Protein AF-A0A660TAC7-F1 (afdb_monomer_lite)

Secondary structure (DSSP, 8-state):
-HHHHHHHHHHHT-EEEE--HHHHT-------SS--HHHHHHHHHHHH-EEEEEETTEEEEEE-

Structure (mmCIF, N/CA/C/O backbone):
data_AF-A0A660TAC7-F1
#
_entry.id   AF-A0A660TAC7-F1
#
loop_
_atom_site.group_PDB
_atom_site.id
_atom_site.type_symbol
_atom_site.label_atom_id
_atom_site.label_alt_id
_atom_site.label_comp_id
_atom_site.label_asym_id
_atom_site.label_entity_id
_atom_site.label_seq_id
_atom_site.pdbx_PDB_ins_code
_atom_site.Cartn_x
_atom_site.Cartn_y
_atom_site.Cartn_z
_atom_site.occupancy
_atom_site.B_iso_or_equiv
_atom_site.auth_seq_id
_atom_site.auth_comp_id
_atom_site.auth_asym_id
_atom_site.auth_atom_id
_atom_site.pdbx_PDB_model_num
ATOM 1 N N . LEU A 1 1 ? 4.346 -6.346 -6.588 1.00 77.19 1 LEU A N 1
ATOM 2 C CA . LEU A 1 1 ? 3.737 -5.299 -5.739 1.00 77.19 1 LEU A CA 1
ATOM 3 C C . LEU A 1 1 ? 2.218 -5.383 -5.800 1.00 77.19 1 LEU A C 1
ATOM 5 O O . LEU A 1 1 ? 1.585 -5.374 -4.754 1.00 77.19 1 LEU A O 1
ATOM 9 N N . LYS A 1 2 ? 1.652 -5.550 -7.005 1.00 78.56 2 LYS A N 1
ATOM 10 C CA . LYS A 1 2 ? 0.205 -5.660 -7.256 1.00 78.56 2 LYS A CA 1
ATOM 11 C C . LYS A 1 2 ? -0.532 -6.632 -6.322 1.00 78.56 2 LYS A C 1
ATOM 13 O O . LYS A 1 2 ? -1.505 -6.229 -5.700 1.00 78.56 2 LYS A O 1
ATOM 18 N N . ASP A 1 3 ? -0.035 -7.856 -6.129 1.00 82.88 3 ASP A N 1
ATOM 19 C CA . ASP A 1 3 ? -0.706 -8.830 -5.247 1.00 82.88 3 ASP A CA 1
ATOM 20 C C . ASP A 1 3 ? -0.737 -8.409 -3.772 1.00 82.88 3 ASP A C 1
ATOM 22 O O . ASP A 1 3 ? -1.717 -8.655 -3.070 1.00 82.88 3 ASP A O 1
ATOM 26 N N . LEU A 1 4 ? 0.338 -7.775 -3.291 1.00 82.44 4 LEU A N 1
ATOM 27 C CA . LEU A 1 4 ? 0.401 -7.245 -1.929 1.00 82.44 4 LEU A CA 1
ATOM 28 C C . LEU A 1 4 ? -0.578 -6.080 -1.770 1.00 82.44 4 LEU A C 1
ATOM 30 O O . LEU A 1 4 ? -1.330 -6.047 -0.802 1.00 82.44 4 LEU A O 1
ATOM 34 N N . VAL A 1 5 ? -0.604 -5.168 -2.744 1.00 85.62 5 VAL A N 1
ATOM 35 C CA . VAL A 1 5 ? -1.509 -4.016 -2.764 1.00 85.62 5 VAL A CA 1
ATOM 36 C C . VAL A 1 5 ? -2.966 -4.459 -2.666 1.00 85.62 5 VAL A C 1
ATOM 38 O O . VAL A 1 5 ? -3.656 -4.032 -1.748 1.00 85.62 5 VAL A O 1
ATOM 41 N N . VAL A 1 6 ? -3.403 -5.408 -3.497 1.00 86.31 6 VAL A N 1
ATOM 42 C CA . VAL A 1 6 ? -4.790 -5.908 -3.470 1.00 86.31 6 VAL A CA 1
ATOM 43 C C . VAL A 1 6 ? -5.160 -6.508 -2.106 1.00 86.31 6 VAL A C 1
ATOM 45 O O . VAL A 1 6 ? -6.293 -6.368 -1.640 1.00 86.31 6 VAL A O 1
ATOM 48 N N . LYS A 1 7 ? -4.216 -7.182 -1.435 1.00 86.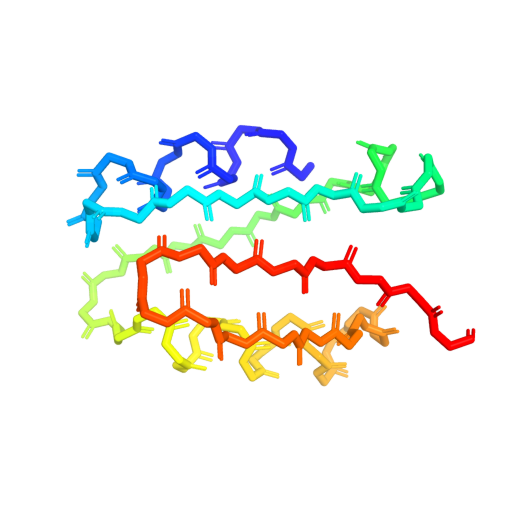50 7 LYS A N 1
ATOM 49 C CA . LYS A 1 7 ? -4.438 -7.714 -0.080 1.00 86.50 7 LYS A CA 1
ATOM 50 C C . LYS A 1 7 ? -4.573 -6.598 0.953 1.00 86.50 7 LYS A C 1
ATOM 52 O O . LYS A 1 7 ? -5.446 -6.687 1.813 1.00 86.50 7 LYS A O 1
ATOM 57 N N . LEU A 1 8 ? -3.736 -5.566 0.866 1.00 87.75 8 LEU A N 1
ATOM 58 C CA . LEU A 1 8 ? -3.769 -4.416 1.768 1.00 87.75 8 LEU A CA 1
ATOM 59 C C . LEU A 1 8 ? -5.059 -3.608 1.604 1.00 87.75 8 LEU A C 1
ATOM 61 O O . LEU A 1 8 ? -5.715 -3.315 2.600 1.00 87.75 8 LEU A O 1
ATOM 65 N N . GLU A 1 9 ? -5.467 -3.327 0.367 1.00 90.12 9 GLU A N 1
ATOM 66 C CA . GLU A 1 9 ? -6.710 -2.608 0.075 1.00 90.12 9 GLU A CA 1
ATOM 67 C C . GLU A 1 9 ? -7.921 -3.296 0.715 1.00 90.12 9 GLU A C 1
ATOM 69 O O . GLU A 1 9 ? -8.712 -2.662 1.412 1.00 90.12 9 GLU A O 1
ATOM 74 N N . ARG A 1 10 ? -8.016 -4.626 0.572 1.00 89.38 10 ARG A N 1
ATOM 75 C CA . ARG A 1 10 ? -9.096 -5.428 1.169 1.00 89.38 10 ARG A CA 1
ATOM 76 C C . ARG A 1 10 ? -9.010 -5.525 2.692 1.00 89.38 10 ARG A C 1
ATOM 78 O O . ARG A 1 10 ? -10.044 -5.456 3.347 1.00 89.38 10 ARG A O 1
ATOM 85 N N . LYS A 1 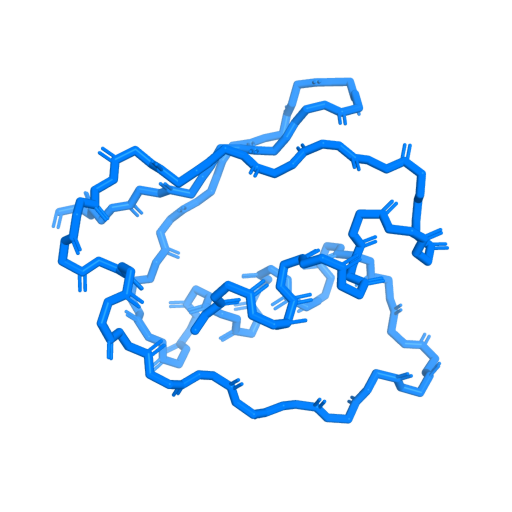11 ? -7.810 -5.717 3.256 1.00 88.25 11 LYS A N 1
ATOM 86 C CA . LYS A 1 11 ? -7.618 -5.908 4.708 1.00 88.25 11 LYS A CA 1
ATOM 87 C C . LYS A 1 11 ? -7.896 -4.624 5.492 1.00 88.25 11 LYS A C 1
ATOM 89 O O . LYS A 1 11 ? -8.478 -4.699 6.568 1.00 88.25 11 LYS A O 1
ATOM 94 N N . TYR A 1 12 ? -7.498 -3.469 4.958 1.00 88.88 12 TYR A N 1
ATOM 95 C CA . TYR A 1 12 ? -7.579 -2.183 5.663 1.00 88.88 12 TYR A CA 1
ATOM 96 C C . TYR A 1 12 ? -8.656 -1.239 5.111 1.00 88.88 12 TYR A C 1
ATOM 98 O O . TYR A 1 12 ? -8.818 -0.142 5.638 1.00 88.88 12 TYR A O 1
ATOM 106 N N . ASN A 1 13 ? -9.416 -1.660 4.091 1.00 90.06 13 ASN A N 1
ATOM 107 C CA . ASN A 1 13 ? -10.451 -0.854 3.435 1.00 90.06 13 ASN A CA 1
ATOM 108 C C . ASN A 1 13 ? -9.917 0.505 2.937 1.00 90.06 13 ASN A C 1
ATOM 110 O O . ASN A 1 13 ? -10.507 1.562 3.175 1.00 90.06 13 ASN A O 1
ATOM 114 N N . VAL A 1 14 ? -8.768 0.445 2.266 1.00 91.00 14 VAL A N 1
ATOM 115 C CA . VAL A 1 14 ? -8.057 1.578 1.658 1.00 91.00 14 VAL A CA 1
ATOM 116 C C . VAL A 1 14 ? -7.903 1.341 0.161 1.00 91.00 14 VAL A C 1
ATOM 118 O O . VAL A 1 14 ? -8.026 0.212 -0.307 1.00 91.00 14 VAL A O 1
ATOM 121 N N . LYS A 1 15 ? -7.602 2.395 -0.586 1.00 92.50 15 LYS A N 1
ATOM 122 C CA . LYS A 1 15 ? -7.237 2.332 -1.999 1.00 92.50 15 LYS A CA 1
ATOM 123 C C . LYS A 1 15 ? -5.772 2.710 -2.148 1.00 92.50 15 LYS A C 1
ATOM 125 O O . LYS A 1 15 ? -5.347 3.704 -1.569 1.00 92.50 15 LYS A O 1
ATOM 130 N N . ILE A 1 16 ? -4.993 1.930 -2.886 1.00 90.81 16 ILE A N 1
ATOM 131 C CA . ILE A 1 16 ? -3.558 2.159 -3.062 1.00 90.81 16 ILE A CA 1
ATOM 132 C C . ILE A 1 16 ? -3.272 2.400 -4.543 1.00 90.81 16 ILE A C 1
ATOM 134 O O . ILE A 1 16 ? -3.347 1.500 -5.376 1.00 90.81 16 ILE A O 1
ATOM 138 N N . ASN A 1 17 ? -2.876 3.625 -4.859 1.00 90.44 17 ASN A N 1
ATOM 139 C CA . ASN A 1 17 ? -2.479 4.054 -6.187 1.00 90.44 17 ASN A CA 1
ATOM 140 C C . ASN A 1 17 ? -0.948 3.972 -6.312 1.00 90.44 17 ASN A C 1
ATOM 142 O O . ASN A 1 17 ? -0.218 4.547 -5.507 1.00 90.44 17 ASN A O 1
ATOM 146 N N . ILE A 1 18 ? -0.443 3.261 -7.319 1.00 87.12 18 ILE A N 1
ATOM 147 C CA . ILE A 1 18 ? 0.992 3.214 -7.638 1.00 87.12 18 ILE A CA 1
ATOM 148 C C . ILE A 1 18 ? 1.240 4.225 -8.763 1.00 87.12 18 ILE A C 1
ATOM 150 O O . ILE A 1 18 ? 0.749 4.025 -9.870 1.00 87.12 18 ILE A O 1
ATOM 154 N N . GLU A 1 19 ? 1.972 5.308 -8.492 1.00 85.88 19 GLU A N 1
ATOM 155 C CA . GLU A 1 19 ? 2.215 6.369 -9.487 1.00 85.88 19 GLU A CA 1
ATOM 156 C C . GLU A 1 19 ? 3.354 6.021 -10.458 1.00 85.88 19 GLU A C 1
ATOM 158 O O . GLU A 1 19 ? 3.348 6.465 -11.605 1.00 85.88 19 GLU A O 1
ATOM 163 N N . ASP A 1 20 ? 4.324 5.207 -10.029 1.00 79.25 20 ASP A N 1
ATOM 164 C CA . ASP A 1 20 ? 5.498 4.869 -10.837 1.00 79.25 20 ASP A CA 1
ATOM 165 C C . ASP A 1 20 ? 5.437 3.426 -11.362 1.00 79.25 20 ASP A C 1
ATOM 167 O O . ASP A 1 20 ? 5.450 2.456 -10.597 1.00 79.25 20 ASP A O 1
ATOM 171 N N . LYS A 1 21 ? 5.454 3.278 -12.693 1.00 72.56 21 LYS A N 1
ATOM 172 C CA . LYS A 1 21 ? 5.495 1.977 -13.381 1.00 72.56 21 LYS A CA 1
ATOM 173 C C . LYS A 1 21 ? 6.684 1.116 -12.955 1.00 72.56 21 LYS A C 1
ATOM 175 O O . LYS A 1 21 ? 6.565 -0.105 -12.936 1.00 72.56 21 LYS A O 1
ATOM 180 N N . LYS A 1 22 ? 7.808 1.714 -12.544 1.00 73.06 22 LYS A N 1
ATOM 181 C CA . LYS A 1 22 ? 8.979 0.973 -12.034 1.00 73.06 22 LYS A CA 1
ATOM 182 C C . LYS A 1 22 ? 8.683 0.213 -10.739 1.00 73.06 22 LYS A C 1
ATOM 184 O O . LYS A 1 22 ? 9.385 -0.743 -10.411 1.00 73.06 22 LYS A O 1
ATOM 189 N N . LEU A 1 23 ? 7.657 0.623 -9.993 1.00 73.19 23 LEU A N 1
ATOM 190 C CA . LEU A 1 23 ? 7.213 -0.066 -8.783 1.00 73.19 23 LEU A CA 1
ATOM 191 C C . LEU A 1 23 ? 6.295 -1.253 -9.099 1.00 73.19 23 LEU A C 1
ATOM 193 O O . LEU A 1 23 ? 6.209 -2.179 -8.291 1.00 73.19 23 LEU A O 1
ATOM 197 N N . GLU A 1 24 ? 5.648 -1.272 -10.268 1.00 69.00 24 GLU A N 1
ATOM 198 C CA . GLU A 1 24 ? 4.761 -2.368 -10.672 1.00 69.00 24 GLU A CA 1
ATOM 199 C C . GLU A 1 24 ? 5.514 -3.697 -10.823 1.00 69.00 24 GLU A C 1
ATOM 201 O O . GLU A 1 24 ? 4.998 -4.738 -10.398 1.00 69.00 24 GLU A O 1
ATOM 206 N N . ASP A 1 25 ? 6.747 -3.644 -11.336 1.00 69.31 25 ASP A N 1
ATOM 207 C CA . ASP A 1 25 ? 7.597 -4.816 -11.586 1.00 69.31 25 ASP A CA 1
ATOM 208 C C . ASP A 1 25 ? 8.323 -5.331 -10.332 1.00 69.31 25 ASP A C 1
ATOM 210 O O . ASP A 1 25 ? 8.826 -6.459 -10.305 1.00 69.31 25 ASP A O 1
ATOM 214 N N . LYS A 1 26 ? 8.353 -4.550 -9.244 1.00 71.38 26 LYS A N 1
ATOM 215 C CA . LYS A 1 26 ? 8.980 -4.983 -7.990 1.00 71.38 26 LYS A CA 1
ATOM 216 C C . LYS A 1 26 ? 8.114 -6.041 -7.307 1.00 71.38 26 LYS A C 1
ATOM 218 O O . LYS A 1 26 ? 6.961 -5.798 -6.941 1.00 71.38 26 LYS A O 1
ATOM 223 N N . LYS A 1 27 ? 8.660 -7.236 -7.078 1.00 67.06 27 LYS A N 1
ATOM 224 C CA . LYS A 1 27 ? 8.000 -8.269 -6.267 1.00 67.06 27 LYS A CA 1
ATOM 225 C C . LYS A 1 27 ? 8.173 -7.937 -4.790 1.00 67.06 27 LYS A C 1
ATOM 227 O O . LYS A 1 27 ? 9.285 -7.920 -4.283 1.00 67.06 27 LYS A O 1
ATOM 232 N N . PHE A 1 28 ? 7.054 -7.691 -4.118 1.00 70.19 28 PHE A N 1
ATOM 233 C CA . PHE A 1 28 ? 7.017 -7.520 -2.674 1.00 70.19 28 PHE A CA 1
ATOM 234 C C . PHE A 1 28 ? 6.332 -8.725 -2.069 1.00 70.19 28 PHE A C 1
ATOM 236 O O . PHE A 1 28 ? 5.211 -9.065 -2.451 1.00 70.19 28 PHE A O 1
ATOM 243 N N . THR A 1 29 ? 7.026 -9.355 -1.139 1.00 63.56 29 THR A N 1
ATOM 244 C CA . THR A 1 29 ? 6.539 -10.483 -0.359 1.00 63.56 29 THR A CA 1
ATOM 245 C C . THR A 1 29 ? 6.611 -10.072 1.099 1.00 63.56 29 THR A C 1
ATOM 247 O O . THR A 1 29 ? 7.683 -9.725 1.585 1.00 63.56 29 THR A O 1
ATOM 250 N N . GLY A 1 30 ? 5.474 -10.082 1.780 1.00 64.12 30 GLY A N 1
ATOM 251 C CA . GLY A 1 30 ? 5.385 -9.777 3.200 1.00 64.12 30 GLY A CA 1
ATOM 252 C C . GLY A 1 30 ? 4.247 -10.577 3.810 1.00 64.12 30 GLY A C 1
ATOM 253 O O . GLY A 1 30 ? 3.202 -10.748 3.174 1.00 64.12 30 GLY A O 1
ATOM 254 N N . ILE A 1 31 ? 4.476 -11.099 5.010 1.00 65.56 31 ILE A N 1
ATOM 255 C CA . ILE A 1 31 ? 3.423 -11.692 5.828 1.00 65.56 31 ILE A CA 1
ATOM 256 C C . ILE A 1 31 ? 2.815 -10.534 6.616 1.00 65.56 31 ILE A C 1
ATOM 258 O O . ILE A 1 31 ? 3.535 -9.781 7.258 1.00 65.56 31 ILE A O 1
ATOM 262 N N . LEU A 1 32 ? 1.505 -10.350 6.471 1.00 68.56 32 LEU A N 1
ATOM 263 C CA . LEU A 1 32 ? 0.744 -9.314 7.160 1.00 68.56 32 LEU A CA 1
ATOM 264 C C . LEU A 1 32 ? -0.014 -9.990 8.295 1.00 68.56 32 LEU A C 1
ATOM 266 O O . LEU A 1 32 ? -1.158 -10.411 8.088 1.00 68.56 32 LEU A O 1
ATOM 270 N N . GLU A 1 33 ? 0.611 -10.124 9.458 1.00 72.81 33 GLU A N 1
ATOM 271 C CA . GLU A 1 33 ? -0.020 -10.755 10.615 1.00 72.81 33 GLU A CA 1
ATOM 272 C C . GLU A 1 33 ? -0.866 -9.709 11.346 1.00 72.81 33 GLU A C 1
ATOM 274 O O . GLU A 1 33 ? -2.059 -9.565 11.052 1.00 72.81 33 GLU A O 1
ATOM 279 N N . ASN A 1 34 ? -0.237 -8.906 12.204 1.00 77.44 34 ASN A N 1
ATOM 280 C CA . ASN A 1 34 ? -0.905 -7.953 13.096 1.00 77.44 34 ASN A CA 1
ATOM 281 C C . ASN A 1 34 ? -0.441 -6.500 12.901 1.00 77.44 34 ASN A C 1
ATOM 283 O O . ASN A 1 34 ? -0.723 -5.646 13.739 1.00 77.44 34 ASN A O 1
ATOM 287 N N . GLU A 1 35 ? 0.263 -6.199 11.810 1.00 82.75 35 GLU A N 1
ATOM 288 C CA . GLU A 1 35 ? 0.754 -4.850 11.533 1.00 82.75 35 GLU A CA 1
ATOM 289 C C . GLU A 1 35 ? -0.379 -3.906 11.106 1.00 82.75 35 GLU A C 1
ATOM 291 O O . GLU A 1 35 ? -1.339 -4.306 10.437 1.00 82.75 35 GLU A O 1
ATOM 296 N N . THR A 1 36 ? -0.254 -2.621 11.437 1.00 88.62 36 THR A N 1
ATOM 297 C CA . THR A 1 36 ? -1.082 -1.574 10.826 1.00 88.62 36 THR A CA 1
ATOM 298 C C . THR A 1 36 ? -0.607 -1.284 9.403 1.00 88.62 36 THR A C 1
ATOM 300 O O . THR A 1 36 ? 0.550 -1.524 9.052 1.00 88.62 36 THR A O 1
ATOM 303 N N . ILE A 1 37 ? -1.485 -0.721 8.568 1.00 86.69 37 ILE A N 1
ATOM 304 C CA . ILE A 1 37 ? -1.110 -0.309 7.208 1.00 86.69 37 ILE A CA 1
ATOM 305 C C . ILE A 1 37 ? 0.089 0.653 7.212 1.00 86.69 37 ILE A C 1
ATOM 307 O O . ILE A 1 37 ? 0.980 0.532 6.379 1.00 86.69 37 ILE A O 1
ATOM 311 N N . GLU A 1 38 ? 0.174 1.549 8.195 1.00 88.62 38 GLU A N 1
ATOM 312 C CA . GLU A 1 38 ? 1.278 2.504 8.338 1.00 88.62 38 GLU A CA 1
ATOM 313 C C . GLU A 1 38 ? 2.617 1.813 8.613 1.00 88.62 38 GLU A C 1
ATOM 315 O O . GLU A 1 38 ? 3.632 2.192 8.029 1.00 88.62 38 GLU A O 1
ATOM 320 N N . GLN A 1 39 ? 2.630 0.770 9.451 1.00 89.62 39 GLN A N 1
ATOM 321 C CA . GLN A 1 39 ? 3.837 -0.020 9.714 1.00 89.62 39 GLN A CA 1
ATOM 322 C C . GLN A 1 39 ? 4.314 -0.734 8.448 1.00 89.62 39 GLN A C 1
ATOM 324 O O . GLN A 1 39 ? 5.504 -0.714 8.133 1.00 89.62 39 GLN A O 1
ATOM 329 N N . VAL A 1 40 ? 3.384 -1.302 7.677 1.00 87.50 40 VAL A N 1
ATOM 330 C CA . VAL A 1 40 ? 3.697 -1.938 6.391 1.00 87.50 40 VAL A CA 1
ATOM 331 C C . VAL A 1 40 ? 4.303 -0.921 5.424 1.00 87.50 40 VAL A C 1
ATOM 333 O O . VAL A 1 40 ? 5.341 -1.187 4.821 1.00 87.50 40 VAL A O 1
ATOM 336 N N . LEU A 1 41 ? 3.701 0.266 5.304 1.00 88.38 41 LEU A N 1
ATOM 337 C CA . LEU A 1 41 ? 4.196 1.343 4.443 1.00 88.38 41 LEU A CA 1
ATOM 338 C C . LEU A 1 41 ? 5.582 1.847 4.875 1.00 88.38 41 LEU A C 1
ATOM 340 O O . LEU A 1 41 ? 6.435 2.093 4.021 1.00 88.38 41 LEU A O 1
ATOM 344 N N . GLN A 1 42 ? 5.848 1.937 6.181 1.00 89.19 42 GLN A N 1
ATOM 345 C CA . GLN A 1 42 ? 7.178 2.261 6.706 1.00 89.19 42 GLN A CA 1
ATOM 346 C C . GLN A 1 42 ? 8.223 1.216 6.313 1.00 89.19 42 GLN A C 1
ATOM 348 O O . GLN A 1 42 ? 9.301 1.571 5.837 1.00 89.19 42 GLN A O 1
ATOM 353 N N . VAL A 1 43 ? 7.904 -0.074 6.430 1.00 87.75 43 VAL A N 1
ATOM 354 C CA . VAL A 1 43 ? 8.811 -1.144 5.989 1.00 87.75 43 VAL A CA 1
ATOM 355 C C . VAL A 1 43 ? 9.058 -1.061 4.483 1.00 87.75 43 VAL A C 1
ATOM 357 O O . VAL A 1 43 ? 10.206 -1.157 4.048 1.00 87.75 43 VAL A O 1
ATOM 360 N N . LEU A 1 44 ? 8.019 -0.823 3.676 1.00 84.94 44 LEU A N 1
ATOM 361 C CA . LEU A 1 44 ? 8.158 -0.634 2.226 1.00 84.94 44 LEU A CA 1
ATOM 362 C C . LEU A 1 44 ? 9.072 0.555 1.891 1.00 84.94 44 LEU A C 1
ATOM 364 O O . LEU A 1 44 ? 9.890 0.464 0.971 1.00 84.94 44 LEU A O 1
ATOM 368 N N . LYS A 1 45 ? 8.995 1.635 2.675 1.00 87.94 45 LYS A N 1
ATOM 369 C CA . LYS A 1 45 ? 9.872 2.797 2.534 1.00 87.94 45 LYS A CA 1
ATOM 370 C C . LYS A 1 45 ? 11.330 2.476 2.819 1.00 87.94 45 LYS A C 1
ATOM 372 O O . LYS A 1 45 ? 12.188 2.791 1.996 1.00 87.94 45 LYS A O 1
ATOM 377 N N . LEU A 1 46 ? 11.602 1.815 3.940 1.00 86.25 46 LEU A N 1
ATOM 378 C CA . LEU A 1 46 ? 12.962 1.487 4.374 1.00 86.25 46 LEU A CA 1
ATOM 379 C C . LEU A 1 46 ? 13.626 0.427 3.489 1.00 86.25 46 LEU A C 1
ATOM 381 O O . LEU A 1 46 ? 14.813 0.518 3.195 1.00 86.25 46 LEU A O 1
ATOM 385 N N . THR A 1 47 ? 12.868 -0.580 3.058 1.00 84.06 47 THR A N 1
ATOM 386 C CA . THR A 1 47 ? 13.423 -1.737 2.337 1.00 84.06 47 THR A CA 1
ATOM 387 C C . THR A 1 47 ? 13.529 -1.515 0.833 1.00 84.06 47 THR A C 1
ATOM 389 O O . THR A 1 47 ? 14.438 -2.050 0.201 1.00 84.06 47 THR A O 1
ATOM 392 N N . ALA A 1 48 ? 12.630 -0.726 0.239 1.00 79.38 48 ALA A N 1
ATOM 393 C CA . ALA A 1 48 ? 12.547 -0.594 -1.214 1.00 79.38 48 ALA A CA 1
ATOM 394 C C . ALA A 1 48 ? 12.627 0.837 -1.746 1.00 79.38 48 ALA A C 1
ATOM 396 O O . ALA A 1 48 ? 12.431 1.032 -2.953 1.00 79.38 48 ALA A O 1
ATOM 397 N N . HIS A 1 49 ? 12.956 1.798 -0.874 1.00 85.12 49 HIS A N 1
ATOM 398 C CA . HIS A 1 49 ? 13.086 3.218 -1.205 1.00 85.12 49 HIS A CA 1
ATOM 399 C C . HIS A 1 49 ? 11.809 3.781 -1.852 1.00 85.12 49 HIS A C 1
ATOM 401 O O . HIS A 1 49 ? 11.862 4.593 -2.774 1.00 85.12 49 HIS A O 1
ATOM 407 N N . ILE A 1 50 ? 10.649 3.306 -1.388 1.00 85.75 50 ILE A N 1
ATOM 408 C CA . ILE A 1 50 ? 9.333 3.775 -1.829 1.00 85.75 50 ILE A CA 1
ATOM 409 C C . ILE A 1 50 ? 8.855 4.861 -0.875 1.00 85.75 50 ILE A C 1
ATOM 411 O O . ILE A 1 50 ? 8.798 4.662 0.332 1.00 85.75 50 ILE A O 1
ATOM 415 N N . ASN A 1 51 ? 8.451 6.002 -1.404 1.00 90.56 51 ASN A N 1
ATOM 416 C CA . ASN A 1 51 ? 7.729 6.988 -0.620 1.00 90.56 51 ASN A CA 1
ATOM 417 C C . ASN A 1 51 ? 6.228 6.789 -0.771 1.00 90.56 51 ASN A C 1
ATOM 419 O O . ASN A 1 51 ? 5.743 6.174 -1.722 1.00 90.56 51 ASN A O 1
ATOM 423 N N . TYR A 1 52 ? 5.500 7.290 0.217 1.00 90.94 52 TYR A N 1
ATOM 424 C CA . TYR A 1 52 ? 4.059 7.196 0.232 1.00 90.94 52 TYR A CA 1
ATOM 425 C C . TYR A 1 52 ? 3.436 8.462 0.811 1.00 90.94 52 TYR A C 1
ATOM 427 O O . TYR A 1 52 ? 4.015 9.093 1.699 1.00 90.94 52 TYR A O 1
ATOM 435 N N . ARG A 1 53 ? 2.242 8.806 0.326 1.00 91.94 53 ARG A N 1
ATOM 436 C CA . ARG A 1 53 ? 1.343 9.785 0.955 1.00 91.94 53 ARG A CA 1
ATOM 437 C C . ARG A 1 53 ? 0.008 9.121 1.265 1.00 91.94 53 ARG A C 1
ATOM 439 O O . ARG A 1 53 ? -0.423 8.245 0.518 1.00 91.94 53 ARG A O 1
ATOM 446 N N . ILE A 1 54 ? -0.608 9.518 2.373 1.00 91.06 54 ILE A N 1
ATOM 447 C CA . ILE A 1 54 ? -1.917 9.027 2.807 1.00 91.06 54 ILE A CA 1
ATOM 448 C C . ILE A 1 54 ? -2.870 10.218 2.821 1.00 91.06 54 ILE A C 1
ATOM 450 O O . ILE A 1 54 ? -2.588 11.225 3.468 1.00 91.06 54 ILE A O 1
ATOM 454 N N . GLU A 1 55 ? -3.981 10.087 2.112 1.00 92.12 55 GLU A N 1
ATOM 455 C CA . GLU A 1 55 ? -5.059 11.065 2.022 1.00 92.12 55 GLU A CA 1
ATOM 456 C C . GLU A 1 55 ? -6.372 10.343 2.329 1.00 92.12 55 GLU A C 1
ATOM 458 O O . GLU A 1 55 ? -6.922 9.630 1.494 1.00 92.12 55 GLU A O 1
ATOM 463 N N . GLU A 1 56 ? -6.851 10.480 3.567 1.00 88.62 56 GLU A N 1
ATOM 464 C CA . GLU A 1 56 ? -8.026 9.769 4.087 1.00 88.62 56 GLU A CA 1
ATOM 465 C C . GLU A 1 56 ? -7.929 8.238 3.945 1.00 88.62 56 GLU A C 1
ATOM 467 O O . GLU A 1 56 ? -7.316 7.567 4.775 1.0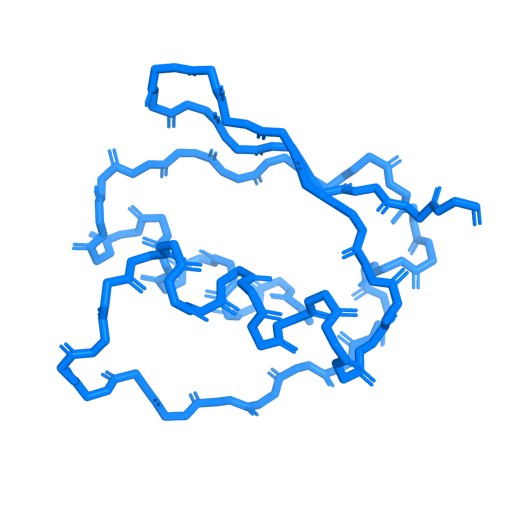0 88.62 56 GLU A O 1
ATOM 472 N N . ARG A 1 57 ? -8.562 7.678 2.907 1.00 90.12 57 ARG A N 1
ATOM 473 C CA . ARG A 1 57 ? -8.568 6.247 2.577 1.00 90.12 57 ARG A CA 1
ATOM 474 C C . ARG A 1 57 ? -7.797 5.936 1.299 1.00 90.12 57 ARG A C 1
ATOM 476 O O . ARG A 1 57 ? -7.798 4.786 0.869 1.00 90.12 57 ARG A O 1
ATOM 483 N N . GLU A 1 58 ? -7.152 6.927 0.697 1.00 93.50 58 GLU A N 1
ATOM 484 C CA . GLU A 1 58 ? -6.283 6.754 -0.458 1.00 93.50 58 GLU A CA 1
ATOM 485 C C . GLU A 1 58 ? -4.812 6.827 -0.044 1.00 93.50 58 GLU A C 1
ATOM 487 O O . GLU A 1 58 ? -4.382 7.685 0.724 1.00 93.50 58 GLU A O 1
ATOM 492 N N . ILE A 1 59 ? -4.019 5.902 -0.564 1.00 93.00 59 ILE A N 1
ATOM 493 C CA . ILE A 1 59 ? -2.580 5.818 -0.356 1.00 93.00 59 ILE A CA 1
ATOM 494 C C . ILE A 1 59 ? -1.937 5.905 -1.730 1.00 93.00 59 ILE A C 1
ATOM 496 O O . ILE A 1 59 ? -2.300 5.162 -2.636 1.00 93.00 59 ILE A O 1
ATOM 500 N N . TRP A 1 60 ? -0.950 6.773 -1.886 1.00 92.44 60 TRP A N 1
ATOM 501 C CA . TRP A 1 60 ? -0.208 6.905 -3.134 1.00 92.44 60 TRP A CA 1
ATOM 502 C C . TRP A 1 60 ? 1.227 6.467 -2.907 1.00 92.44 60 TRP A C 1
ATOM 504 O O . TRP A 1 60 ? 1.883 6.992 -2.011 1.00 92.44 60 TRP A O 1
ATOM 514 N N . LEU A 1 61 ? 1.707 5.512 -3.702 1.00 90.25 61 LEU A N 1
ATOM 515 C CA . LEU A 1 61 ? 3.079 5.012 -3.685 1.00 90.25 61 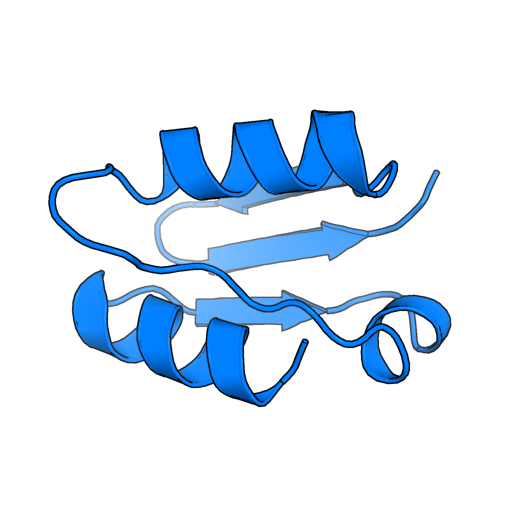LEU A CA 1
ATOM 516 C C . LEU A 1 61 ? 3.857 5.610 -4.856 1.00 90.25 61 LEU A C 1
ATOM 518 O O . LEU A 1 61 ? 3.444 5.474 -6.009 1.00 90.25 61 LEU A O 1
ATOM 522 N N . TYR A 1 62 ? 5.006 6.214 -4.568 1.00 88.69 62 TYR A N 1
ATOM 523 C CA . TYR A 1 62 ? 5.869 6.852 -5.560 1.00 88.69 62 TYR A CA 1
ATOM 524 C C . TYR A 1 62 ? 7.347 6.649 -5.212 1.00 88.69 62 TYR A C 1
ATOM 526 O O . TYR A 1 62 ? 7.709 6.421 -4.056 1.00 88.69 62 TYR A O 1
ATOM 534 N N . GLN A 1 63 ? 8.222 6.701 -6.213 1.00 83.94 63 GLN A N 1
ATOM 535 C CA . GLN A 1 63 ? 9.668 6.681 -6.001 1.00 83.94 63 GLN A CA 1
ATOM 536 C C . GLN A 1 63 ? 10.194 8.127 -6.015 1.00 83.94 63 GLN A C 1
ATOM 538 O O . GLN A 1 63 ? 9.673 8.949 -6.766 1.00 83.94 63 GLN A O 1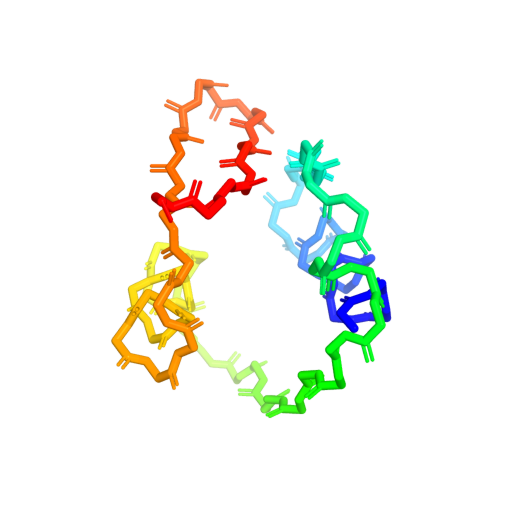
ATOM 543 N N . LEU A 1 64 ? 11.167 8.445 -5.150 1.00 66.69 64 LEU A N 1
ATOM 544 C CA . LEU A 1 64 ? 11.942 9.692 -5.271 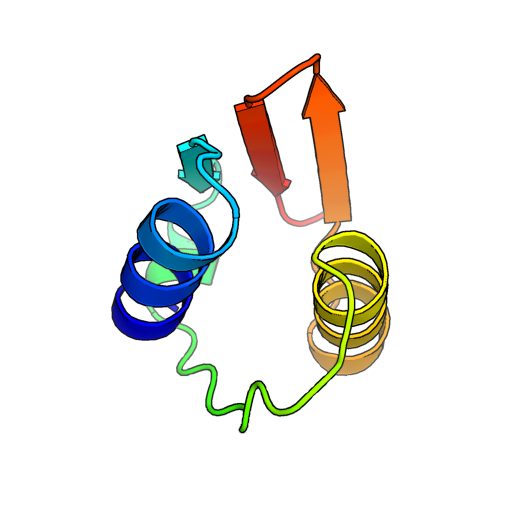1.00 66.69 64 LEU A CA 1
ATOM 545 C C . LEU A 1 64 ? 12.895 9.608 -6.471 1.00 66.69 64 LEU A C 1
ATOM 547 O O . LEU A 1 64 ? 13.382 8.482 -6.749 1.00 66.69 64 LEU A O 1
#

Radius of gyration: 10.65 Å; chains: 1; bounding box: 24×23×26 Å

Sequence (64 aa):
LKDLVVKLERKYNVKINIEDKKLEDKKFTGILENETIEQVLQVLKLTAHINYRIEEREIWLYQL

Foldseek 3Di:
DVVVQVVLCVVVVAHEAEPDPVVVPDDDDDDDDPDDPVVVQVCCCVPPVWDWDDDPRYIYIDHD

pLDDT: mean 83.36, std 8.49, range [63.56, 93.5]